Protein AF-A0A2E0F8L4-F1 (afdb_monomer_lite)

Sequence (95 aa):
MNNILLIFFCFFIFKQTLGDEIRTSMIINNCNLCHTDTSENAKNIPYLKNLEKEYFLSKMYSYKKEKENSVMKRILIPLNELDIIEMADYLYGED

Structure (mmCIF, N/CA/C/O backbone):
data_AF-A0A2E0F8L4-F1
#
_entry.id   AF-A0A2E0F8L4-F1
#
loop_
_atom_site.group_PDB
_atom_site.id
_atom_site.type_symbol
_atom_site.label_atom_id
_atom_site.label_alt_id
_atom_site.label_comp_id
_atom_site.label_asym_id
_atom_site.label_entity_id
_atom_site.label_seq_id
_atom_site.pdbx_PDB_ins_code
_atom_site.Cartn_x
_atom_site.Cartn_y
_atom_site.Cartn_z
_atom_site.occupancy
_atom_site.B_iso_or_equiv
_atom_site.auth_seq_id
_atom_site.auth_comp_id
_a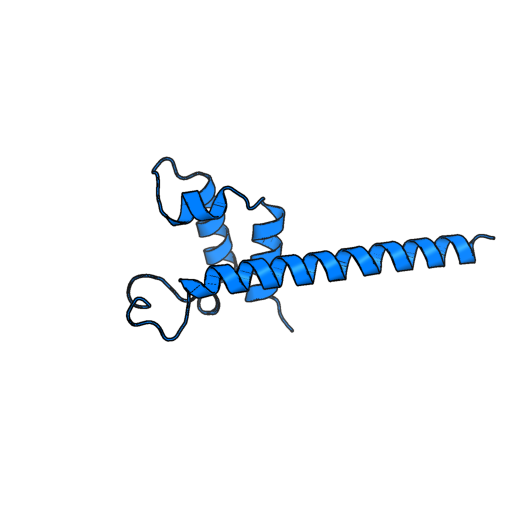tom_site.auth_asym_id
_atom_site.auth_atom_id
_atom_site.pdbx_PDB_model_num
ATOM 1 N N . MET A 1 1 ? -40.620 15.900 -15.334 1.00 57.94 1 MET A N 1
ATOM 2 C CA . MET A 1 1 ? -39.769 16.430 -14.243 1.00 57.94 1 MET A CA 1
ATOM 3 C C . MET A 1 1 ? -38.920 15.350 -13.560 1.00 57.94 1 MET A C 1
ATOM 5 O O . MET A 1 1 ? -37.821 15.671 -13.141 1.00 57.94 1 MET A O 1
ATOM 9 N N . ASN A 1 2 ? -39.346 14.075 -13.538 1.00 62.66 2 ASN A N 1
ATOM 10 C CA . ASN A 1 2 ? -38.563 12.965 -12.961 1.00 62.66 2 ASN A CA 1
ATOM 11 C C . ASN A 1 2 ? -37.272 12.606 -13.735 1.00 62.66 2 ASN A C 1
ATOM 13 O O . ASN A 1 2 ? -36.252 12.305 -13.127 1.00 62.66 2 ASN A O 1
ATOM 17 N N . ASN A 1 3 ? -37.288 12.680 -15.072 1.00 61.78 3 ASN A N 1
ATOM 18 C CA . ASN A 1 3 ? -36.167 12.186 -15.889 1.00 61.78 3 ASN A CA 1
ATOM 19 C C . ASN A 1 3 ? -34.934 13.105 -15.873 1.00 61.78 3 ASN A C 1
ATOM 21 O O . ASN A 1 3 ? -33.816 12.625 -15.995 1.00 61.78 3 ASN A O 1
ATOM 25 N N . ILE A 1 4 ? -35.118 14.417 -15.686 1.00 68.25 4 ILE A N 1
ATOM 26 C CA . ILE A 1 4 ? -33.998 15.372 -15.604 1.00 68.25 4 ILE A CA 1
ATOM 27 C C . ILE A 1 4 ? -33.237 15.179 -14.287 1.00 68.25 4 ILE A C 1
ATOM 29 O O . ILE A 1 4 ? -32.010 15.192 -14.279 1.00 68.25 4 ILE A O 1
ATOM 33 N N . LEU A 1 5 ? -33.956 14.926 -13.189 1.00 64.81 5 LEU A N 1
ATOM 34 C CA . LEU A 1 5 ? -33.358 14.659 -11.880 1.00 64.81 5 LEU A CA 1
ATOM 35 C C . LEU A 1 5 ? -32.511 13.371 -11.895 1.00 64.81 5 LEU A C 1
ATOM 37 O O . LEU A 1 5 ? -31.414 13.350 -11.346 1.00 64.81 5 LEU A O 1
ATOM 41 N N . LEU A 1 6 ? -32.987 12.331 -12.595 1.00 61.94 6 LEU A N 1
ATOM 42 C CA . LEU A 1 6 ? -32.253 11.077 -12.809 1.00 61.94 6 LEU A CA 1
ATOM 43 C C . LEU A 1 6 ? -30.960 11.280 -13.612 1.00 61.94 6 LEU A C 1
ATOM 45 O O . LEU A 1 6 ? -29.928 10.716 -13.262 1.00 61.94 6 LEU A O 1
ATOM 49 N N . ILE A 1 7 ? -30.985 12.128 -14.645 1.00 68.19 7 ILE A N 1
ATOM 50 C CA . ILE A 1 7 ? -29.800 12.432 -15.459 1.00 68.19 7 ILE A CA 1
ATOM 51 C C . ILE A 1 7 ? -28.726 13.145 -14.622 1.00 68.19 7 ILE A C 1
ATOM 53 O O . ILE A 1 7 ? -27.562 12.752 -14.661 1.00 68.19 7 ILE A O 1
ATOM 57 N N . PHE A 1 8 ? -29.100 14.145 -13.815 1.00 64.88 8 PHE A N 1
ATOM 58 C CA . PHE A 1 8 ? -28.154 14.826 -12.920 1.00 64.88 8 PHE A CA 1
ATOM 59 C C . PHE A 1 8 ? -27.554 13.888 -11.865 1.00 64.88 8 PHE A C 1
ATOM 61 O O . PHE A 1 8 ? -26.364 13.991 -11.568 1.00 64.88 8 PHE A O 1
ATOM 68 N N . PHE A 1 9 ? -28.347 12.949 -11.344 1.00 66.75 9 PHE A N 1
ATOM 69 C CA . PHE A 1 9 ? -27.870 11.934 -10.407 1.00 66.75 9 PHE A CA 1
ATOM 70 C C . PHE A 1 9 ? -26.852 10.982 -11.060 1.00 66.75 9 PHE A C 1
ATOM 72 O O . PHE A 1 9 ? -25.783 10.751 -10.498 1.00 66.75 9 PHE A O 1
ATOM 79 N N . CYS A 1 10 ? -27.108 10.517 -12.289 1.00 63.34 10 CYS A N 1
ATOM 80 C CA . CYS A 1 10 ? -26.161 9.685 -13.040 1.00 63.34 10 CYS A CA 1
ATOM 81 C C . CYS A 1 10 ? -24.843 10.411 -13.361 1.00 63.34 10 CYS A C 1
ATOM 83 O O . CYS A 1 10 ? -23.772 9.819 -13.229 1.00 63.34 10 CYS A O 1
ATOM 85 N N . PHE A 1 11 ? -24.891 11.695 -13.735 1.00 64.62 11 PHE A N 1
ATOM 86 C CA . PHE A 1 11 ? -23.676 12.479 -13.996 1.00 64.62 11 PHE A CA 1
ATOM 87 C C . PHE A 1 11 ? -22.824 12.710 -12.745 1.00 64.62 11 PHE A C 1
ATOM 89 O O . PHE A 1 11 ? -21.604 12.832 -12.853 1.00 64.62 11 PHE A O 1
ATOM 96 N N . PHE A 1 12 ? -23.446 12.788 -11.569 1.00 65.44 12 PHE A N 1
ATOM 97 C CA . PHE A 1 12 ? -22.725 12.959 -10.312 1.00 65.44 12 PHE A CA 1
ATOM 98 C C . PHE A 1 12 ? -21.944 11.694 -9.934 1.00 65.44 12 PHE A C 1
ATOM 100 O O . PHE A 1 12 ? -20.759 11.784 -9.627 1.00 65.44 12 PHE A O 1
ATOM 107 N N . ILE A 1 13 ? -22.574 10.521 -10.056 1.00 63.94 13 ILE A N 1
ATOM 108 C CA . ILE A 1 13 ? -21.939 9.226 -9.762 1.00 63.94 13 ILE A CA 1
ATOM 109 C C . ILE A 1 13 ? -20.735 8.990 -10.682 1.00 63.94 13 ILE A C 1
ATOM 111 O O . ILE A 1 13 ? -19.661 8.634 -10.209 1.00 63.94 13 ILE A O 1
ATOM 115 N N . PHE A 1 14 ? -20.879 9.266 -11.982 1.00 64.38 14 PHE A N 1
ATOM 116 C CA . PHE A 1 14 ? -19.803 9.061 -12.958 1.00 64.38 14 PHE A CA 1
ATOM 117 C C . PHE A 1 14 ? -18.563 9.933 -12.695 1.00 64.38 14 PHE A C 1
ATOM 119 O O . PHE A 1 14 ? -17.434 9.523 -12.947 1.00 64.38 14 PHE A O 1
ATOM 126 N N . LYS A 1 15 ? -18.749 11.155 -12.176 1.00 67.06 15 LYS A N 1
ATOM 127 C CA . LYS A 1 15 ? -17.618 12.026 -11.818 1.00 67.06 15 LYS A CA 1
ATOM 128 C C . LYS A 1 15 ? -16.833 11.505 -10.620 1.00 67.06 15 LYS A C 1
ATOM 130 O O . LYS A 1 15 ? -15.631 11.743 -10.553 1.00 67.06 15 LYS A O 1
ATOM 135 N N . GLN A 1 16 ? -17.508 10.843 -9.685 1.00 70.50 16 GLN A N 1
ATOM 136 C CA . GLN A 1 16 ? -16.880 10.325 -8.478 1.00 70.50 16 GLN A CA 1
ATOM 137 C C . GLN A 1 16 ? -15.946 9.156 -8.811 1.00 70.50 16 GLN A C 1
ATOM 139 O O . GLN A 1 16 ? -14.767 9.222 -8.484 1.00 70.50 16 GLN A O 1
ATOM 144 N N . THR A 1 17 ? -16.419 8.189 -9.604 1.00 75.38 17 THR A N 1
ATOM 145 C CA . THR A 1 17 ? -15.632 7.001 -9.983 1.00 75.38 17 THR A CA 1
ATOM 146 C C . THR A 1 17 ? -14.347 7.345 -10.738 1.00 75.38 17 THR A C 1
ATOM 148 O O . THR A 1 17 ? -13.296 6.784 -10.450 1.00 75.38 17 THR A O 1
ATOM 151 N N . LEU A 1 18 ? -14.399 8.309 -11.668 1.00 76.75 18 LEU A N 1
ATOM 152 C CA . LEU A 1 18 ? -13.207 8.764 -12.396 1.00 76.75 18 LEU A CA 1
ATOM 153 C C . LEU A 1 18 ? -12.191 9.449 -11.464 1.00 76.75 18 LEU A C 1
ATOM 155 O O . LEU A 1 18 ? -10.983 9.303 -11.639 1.00 76.75 18 LEU A O 1
ATOM 159 N N . GLY A 1 19 ? -12.673 10.217 -10.483 1.00 79.94 19 GLY A N 1
ATOM 160 C CA . GLY A 1 19 ? -11.816 10.863 -9.490 1.00 79.94 19 GLY A CA 1
ATOM 161 C C . GLY A 1 19 ? -11.076 9.850 -8.617 1.00 79.94 19 GLY A C 1
ATOM 162 O O . GLY A 1 19 ? -9.876 10.010 -8.381 1.00 79.94 19 GLY A O 1
ATOM 163 N N . ASP A 1 20 ? -11.773 8.797 -8.197 1.00 84.38 20 ASP A N 1
ATOM 164 C CA . ASP A 1 20 ? -11.227 7.731 -7.356 1.00 84.38 20 ASP A CA 1
ATOM 165 C C . ASP A 1 20 ? -10.181 6.891 -8.118 1.00 84.38 20 ASP A C 1
ATOM 167 O O . ASP A 1 20 ? -9.099 6.614 -7.593 1.00 84.38 20 ASP A O 1
ATOM 171 N N . GLU A 1 21 ? -10.414 6.598 -9.402 1.00 86.12 21 GLU A N 1
ATOM 172 C CA . GLU A 1 21 ? -9.449 5.900 -10.267 1.00 86.12 21 GLU A CA 1
ATOM 173 C C . GLU A 1 21 ? -8.161 6.720 -10.494 1.00 86.12 21 GLU A C 1
ATOM 175 O O . GLU A 1 21 ? -7.041 6.215 -10.347 1.00 86.12 21 GLU A O 1
ATOM 180 N N . ILE A 1 22 ? -8.288 8.022 -10.789 1.00 90.12 22 ILE A N 1
ATOM 181 C CA . ILE A 1 22 ? -7.134 8.928 -10.940 1.00 90.12 22 ILE A CA 1
ATOM 182 C C . ILE A 1 22 ? -6.340 9.008 -9.631 1.00 90.12 22 ILE A C 1
ATOM 184 O O . ILE A 1 22 ? -5.107 8.968 -9.636 1.00 90.12 22 ILE A O 1
ATOM 188 N N . ARG A 1 23 ? -7.029 9.107 -8.492 1.00 93.31 23 ARG A N 1
ATOM 189 C CA . ARG A 1 23 ? -6.385 9.141 -7.177 1.00 93.31 23 ARG A CA 1
ATOM 190 C C . ARG A 1 23 ? -5.630 7.843 -6.894 1.00 93.31 23 ARG A C 1
ATOM 192 O O . ARG A 1 23 ? -4.466 7.897 -6.496 1.00 93.31 23 ARG A O 1
ATOM 199 N N . THR A 1 24 ? -6.255 6.697 -7.134 1.00 95.25 24 THR A N 1
ATOM 200 C CA . THR A 1 24 ? -5.656 5.378 -6.901 1.00 95.25 24 THR A CA 1
ATOM 201 C C . THR A 1 24 ? -4.441 5.136 -7.789 1.00 95.25 24 THR A C 1
ATOM 203 O O . THR A 1 24 ? -3.376 4.769 -7.287 1.00 95.25 24 THR A O 1
ATOM 206 N N . SER A 1 25 ? -4.535 5.433 -9.087 1.00 95.19 25 SER A N 1
ATOM 207 C CA . SER A 1 25 ? -3.393 5.315 -10.006 1.00 95.19 25 SER A CA 1
ATOM 208 C C . SER A 1 25 ? -2.217 6.210 -9.590 1.00 95.19 25 SER A C 1
ATOM 210 O O . SER A 1 25 ? -1.063 5.775 -9.623 1.00 95.19 25 SER A O 1
ATOM 212 N N . MET A 1 26 ? -2.483 7.430 -9.108 1.00 96.19 26 MET A N 1
ATOM 213 C CA . MET A 1 26 ? -1.452 8.318 -8.564 1.00 96.19 26 MET A CA 1
ATOM 214 C C . MET A 1 26 ? -0.767 7.721 -7.327 1.00 96.19 26 MET A C 1
ATOM 216 O O . MET A 1 26 ? 0.460 7.790 -7.215 1.00 96.19 26 MET A O 1
ATOM 220 N N . ILE A 1 27 ? -1.529 7.115 -6.410 1.00 96.75 27 ILE A N 1
ATOM 221 C CA . ILE A 1 27 ? -0.973 6.435 -5.231 1.00 96.75 27 ILE A CA 1
ATOM 222 C C . ILE A 1 27 ? -0.057 5.285 -5.670 1.00 96.75 27 ILE A C 1
ATOM 224 O O . ILE A 1 27 ? 1.095 5.231 -5.237 1.00 96.75 27 ILE A O 1
ATOM 228 N N . ILE A 1 28 ? -0.521 4.415 -6.572 1.00 95.94 28 ILE A N 1
ATOM 229 C CA . ILE A 1 28 ? 0.259 3.274 -7.075 1.00 95.94 28 ILE A CA 1
ATOM 230 C C . ILE A 1 28 ? 1.548 3.723 -7.771 1.00 95.94 28 ILE A C 1
ATOM 232 O O . ILE A 1 28 ? 2.608 3.142 -7.533 1.00 95.94 28 ILE A O 1
ATOM 236 N N . ASN A 1 29 ? 1.503 4.795 -8.564 1.00 94.50 29 ASN A N 1
ATOM 237 C CA . ASN A 1 29 ? 2.698 5.353 -9.199 1.00 94.50 29 ASN A CA 1
ATOM 238 C C . ASN A 1 29 ? 3.750 5.794 -8.170 1.00 94.50 29 ASN A C 1
ATOM 240 O O . ASN A 1 29 ? 4.939 5.546 -8.365 1.00 94.50 29 ASN A O 1
ATOM 244 N N . ASN A 1 30 ? 3.326 6.373 -7.044 1.00 94.94 30 ASN A N 1
ATOM 245 C CA . ASN A 1 30 ? 4.238 6.715 -5.952 1.00 94.94 30 ASN A CA 1
ATOM 246 C C . ASN A 1 30 ? 4.795 5.464 -5.255 1.00 94.94 30 ASN A C 1
ATOM 248 O O . ASN A 1 30 ? 5.971 5.440 -4.893 1.00 94.94 30 ASN A O 1
ATOM 252 N N . CYS A 1 31 ? 3.991 4.408 -5.091 1.00 94.69 31 CYS A N 1
ATOM 253 C CA . CYS A 1 31 ? 4.460 3.132 -4.542 1.00 94.69 31 CYS A CA 1
ATOM 254 C C . CYS A 1 31 ? 5.545 2.496 -5.425 1.00 94.69 31 CYS A C 1
ATOM 256 O O . CYS A 1 31 ? 6.541 1.978 -4.910 1.00 94.69 31 CYS A O 1
ATOM 258 N N . ASN A 1 32 ? 5.392 2.593 -6.747 1.00 92.06 32 ASN A N 1
ATOM 259 C CA . ASN A 1 32 ? 6.323 2.032 -7.726 1.00 92.06 32 ASN A CA 1
ATOM 260 C C . ASN A 1 32 ? 7.708 2.699 -7.713 1.00 92.06 32 ASN A C 1
ATOM 262 O O . ASN A 1 32 ? 8.657 2.106 -8.217 1.00 92.06 32 ASN A O 1
ATOM 266 N N . LEU A 1 33 ? 7.872 3.873 -7.086 1.00 90.75 33 LEU A N 1
ATOM 267 C CA . LEU A 1 33 ? 9.196 4.484 -6.888 1.00 90.75 33 LEU A CA 1
ATOM 268 C C . LEU A 1 33 ? 10.138 3.586 -6.070 1.00 90.75 33 LEU A C 1
ATOM 270 O O . LEU A 1 33 ? 11.349 3.612 -6.279 1.00 90.75 33 LEU A O 1
ATOM 274 N N . CYS A 1 34 ? 9.583 2.786 -5.156 1.00 91.00 34 CYS A N 1
ATOM 275 C CA . CYS A 1 34 ? 10.330 1.795 -4.380 1.00 91.00 34 CYS A CA 1
ATOM 276 C C . CYS A 1 34 ? 10.014 0.363 -4.827 1.00 91.00 34 CYS A C 1
ATOM 278 O O . CYS A 1 34 ? 10.907 -0.479 -4.877 1.00 91.00 34 CYS A O 1
ATOM 280 N N . HIS A 1 35 ? 8.752 0.083 -5.153 1.00 92.06 35 HIS A N 1
ATOM 281 C CA . HIS A 1 35 ? 8.273 -1.239 -5.543 1.00 92.06 35 HIS A CA 1
ATOM 282 C C . HIS A 1 35 ? 8.261 -1.410 -7.066 1.00 92.06 35 HIS A C 1
ATOM 284 O O . HIS A 1 35 ? 7.210 -1.650 -7.654 1.00 92.06 35 HIS A O 1
ATOM 290 N N . THR A 1 36 ? 9.417 -1.259 -7.710 1.00 86.19 36 THR A N 1
ATOM 291 C CA . THR A 1 36 ? 9.582 -1.476 -9.158 1.00 86.19 36 THR A CA 1
ATOM 292 C C . THR A 1 36 ? 10.136 -2.874 -9.459 1.00 86.19 36 THR A C 1
ATOM 294 O O . THR A 1 36 ? 10.835 -3.465 -8.635 1.00 86.19 36 THR A O 1
ATOM 297 N N . ASP A 1 37 ? 9.845 -3.392 -10.650 1.00 79.69 37 ASP A N 1
ATOM 298 C CA . ASP A 1 37 ? 10.294 -4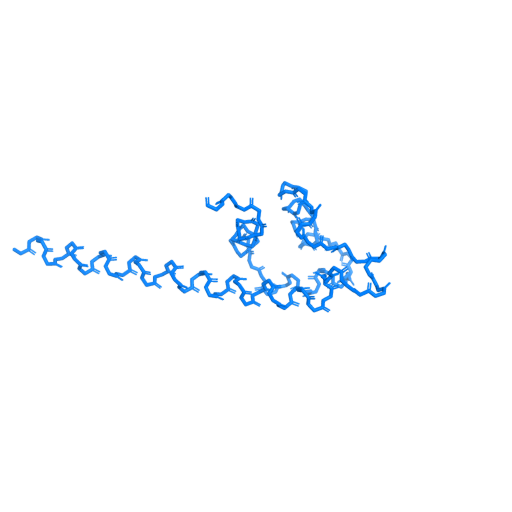.693 -11.161 1.00 79.69 37 ASP A CA 1
ATOM 299 C C . ASP A 1 37 ? 11.772 -4.711 -11.596 1.00 79.69 37 ASP A C 1
ATOM 301 O O . ASP A 1 37 ? 12.373 -5.775 -11.734 1.00 79.69 37 ASP A O 1
ATOM 305 N N . THR A 1 38 ? 12.373 -3.535 -11.784 1.00 70.81 38 THR A N 1
ATOM 306 C CA . THR A 1 38 ? 13.678 -3.357 -12.443 1.00 70.81 38 THR A CA 1
ATOM 307 C C . THR A 1 38 ? 14.795 -2.856 -11.526 1.00 70.81 38 THR A C 1
ATOM 309 O O . THR A 1 38 ? 15.928 -2.694 -11.978 1.00 70.81 38 THR A O 1
ATOM 312 N N . SER A 1 39 ? 14.533 -2.603 -10.239 1.00 64.19 39 SER A N 1
ATOM 313 C CA . SER A 1 39 ? 15.573 -2.071 -9.343 1.00 64.19 39 SER A CA 1
ATOM 314 C C . SER A 1 39 ? 16.516 -3.156 -8.814 1.00 64.19 39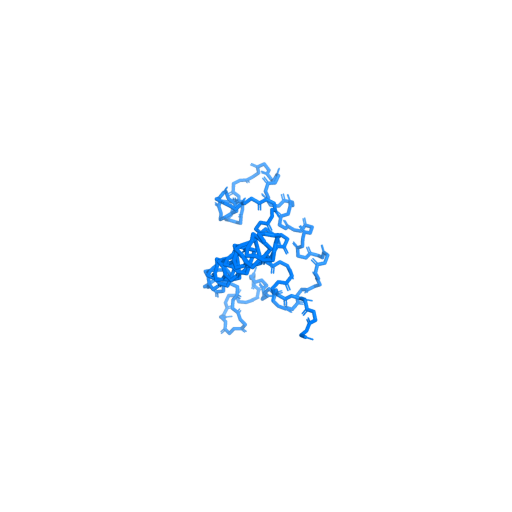 SER A C 1
ATOM 316 O O . SER A 1 39 ? 16.091 -4.256 -8.473 1.00 64.19 39 SER A O 1
ATOM 318 N N . GLU A 1 40 ? 17.795 -2.819 -8.616 1.00 66.62 40 GLU A N 1
ATOM 319 C CA . GLU A 1 40 ? 18.744 -3.669 -7.868 1.00 66.62 40 GLU A CA 1
ATOM 320 C C . GLU A 1 40 ? 18.250 -3.982 -6.437 1.00 66.62 40 GLU A C 1
ATOM 322 O O . GLU A 1 40 ? 18.591 -5.017 -5.859 1.00 66.62 40 GLU A O 1
ATOM 327 N N . ASN A 1 41 ? 17.379 -3.121 -5.895 1.00 62.81 41 ASN A N 1
ATOM 328 C CA . ASN A 1 41 ? 16.725 -3.269 -4.595 1.00 62.81 41 ASN A CA 1
ATOM 329 C C . ASN A 1 41 ? 15.515 -4.221 -4.603 1.00 62.81 41 ASN A C 1
ATOM 331 O O . ASN A 1 41 ? 15.001 -4.536 -3.526 1.00 62.81 41 ASN A O 1
ATOM 335 N N . ALA A 1 42 ? 15.093 -4.738 -5.765 1.00 64.62 42 ALA A N 1
ATOM 336 C CA . ALA A 1 42 ? 13.969 -5.673 -5.894 1.00 64.62 42 ALA A CA 1
ATOM 337 C C . ALA A 1 42 ? 14.160 -6.961 -5.072 1.00 64.62 42 ALA A C 1
ATOM 339 O O . ALA A 1 42 ? 13.194 -7.619 -4.697 1.00 64.62 42 ALA A O 1
ATOM 340 N N . LYS A 1 43 ? 15.410 -7.301 -4.718 1.00 67.94 43 LYS A N 1
ATOM 341 C CA . LYS A 1 43 ? 15.716 -8.422 -3.813 1.00 67.94 43 LYS A CA 1
ATOM 342 C C . LYS A 1 43 ? 15.162 -8.230 -2.397 1.00 67.94 43 LYS A C 1
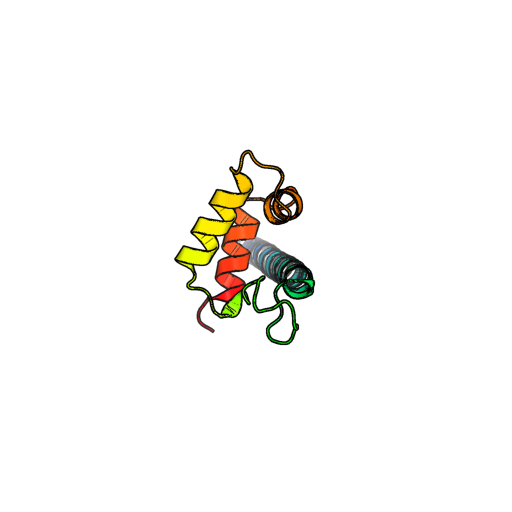ATOM 344 O O . LYS A 1 43 ? 14.876 -9.218 -1.731 1.00 67.94 43 LYS A O 1
ATOM 349 N N . ASN A 1 44 ? 15.027 -6.984 -1.942 1.00 78.88 44 ASN A N 1
ATOM 350 C CA . ASN A 1 44 ? 14.599 -6.650 -0.580 1.00 78.88 44 ASN A CA 1
ATOM 351 C C . ASN A 1 44 ? 13.221 -5.975 -0.537 1.00 78.88 44 ASN A C 1
ATOM 353 O O . ASN A 1 44 ? 12.580 -5.968 0.513 1.00 78.88 44 ASN A O 1
ATOM 357 N N . ILE A 1 45 ? 12.772 -5.399 -1.655 1.00 88.19 45 ILE A N 1
ATOM 358 C CA . ILE A 1 45 ? 11.485 -4.714 -1.779 1.00 88.19 45 ILE A CA 1
ATOM 359 C C . ILE A 1 45 ? 10.684 -5.416 -2.882 1.00 88.19 45 ILE A C 1
ATOM 361 O O . ILE A 1 45 ? 11.038 -5.289 -4.053 1.00 88.19 45 ILE A O 1
ATOM 365 N N . PRO A 1 46 ? 9.628 -6.172 -2.537 1.00 87.44 46 PRO A N 1
ATOM 366 C CA . PRO A 1 46 ? 8.892 -6.955 -3.519 1.00 87.44 46 PRO A CA 1
ATOM 367 C C . PRO A 1 46 ? 8.137 -6.051 -4.495 1.00 87.44 46 PRO A C 1
ATOM 369 O O . PRO A 1 46 ? 7.556 -5.039 -4.093 1.00 87.44 46 PRO A O 1
ATOM 372 N N . TYR A 1 47 ? 8.099 -6.455 -5.765 1.00 90.94 47 TYR A N 1
ATOM 373 C CA . TYR A 1 47 ? 7.238 -5.836 -6.767 1.00 90.94 47 TYR A CA 1
ATOM 374 C C . TYR A 1 47 ? 5.766 -6.108 -6.434 1.00 90.94 47 TYR A C 1
ATOM 376 O O . TYR A 1 47 ? 5.398 -7.261 -6.206 1.00 90.94 47 TYR A O 1
ATOM 384 N N . LEU A 1 48 ? 4.930 -5.063 -6.391 1.00 92.94 48 LEU A N 1
ATOM 385 C CA . LEU A 1 48 ? 3.552 -5.196 -5.900 1.00 92.94 48 LEU A CA 1
ATOM 386 C C . LEU A 1 48 ? 2.709 -6.110 -6.792 1.00 92.94 48 LEU A C 1
ATOM 388 O O . LEU A 1 48 ? 2.068 -7.009 -6.271 1.00 92.94 48 LEU A O 1
ATOM 392 N N . LYS A 1 49 ? 2.773 -5.967 -8.123 1.00 89.94 49 LYS A N 1
ATOM 393 C CA . LYS A 1 49 ? 1.922 -6.752 -9.040 1.00 89.94 49 LYS A CA 1
ATOM 394 C C . LYS A 1 49 ? 2.189 -8.264 -9.037 1.00 89.94 49 LYS A C 1
ATOM 396 O O . LYS A 1 49 ? 1.397 -9.007 -9.595 1.00 89.94 49 LYS A O 1
ATOM 401 N N . ASN A 1 50 ? 3.276 -8.725 -8.415 1.00 88.56 50 ASN A N 1
ATOM 402 C CA .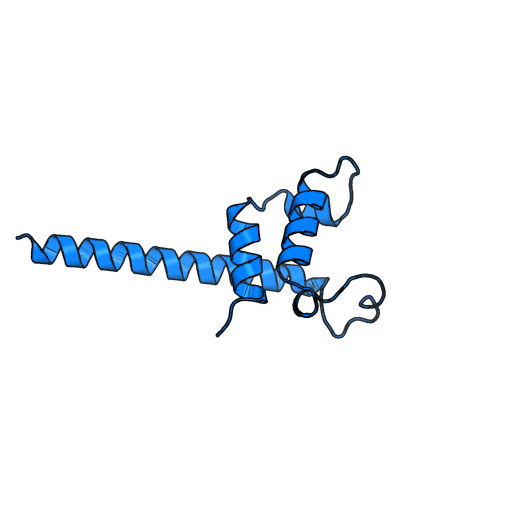 ASN A 1 50 ? 3.582 -10.156 -8.296 1.00 88.56 50 ASN A CA 1
ATOM 403 C C . ASN A 1 50 ? 3.010 -10.791 -7.017 1.00 88.56 50 ASN A C 1
ATOM 405 O O . ASN A 1 50 ? 3.286 -11.957 -6.739 1.00 88.56 50 ASN A O 1
ATOM 409 N N . LEU A 1 51 ? 2.302 -10.023 -6.190 1.00 91.12 51 LEU A N 1
ATOM 410 C CA . LEU A 1 51 ? 1.685 -10.517 -4.966 1.00 91.12 51 LEU A CA 1
ATOM 411 C C . LEU A 1 51 ? 0.252 -10.978 -5.232 1.00 91.12 51 LEU A C 1
ATOM 413 O O . LEU A 1 51 ? -0.442 -10.416 -6.068 1.00 91.12 51 LEU A O 1
ATOM 417 N N . GLU A 1 52 ? -0.218 -11.941 -4.443 1.00 94.38 52 GLU A N 1
ATOM 418 C CA . GLU A 1 52 ? -1.647 -12.254 -4.378 1.00 94.38 52 GLU A CA 1
ATOM 419 C C . GLU A 1 52 ? -2.415 -11.107 -3.704 1.00 94.38 52 GLU A C 1
ATOM 421 O O . GLU A 1 52 ? -1.929 -10.502 -2.735 1.00 94.38 52 GLU A O 1
ATOM 426 N N . LYS A 1 53 ? -3.641 -10.839 -4.167 1.00 95.56 53 LYS A N 1
ATOM 427 C CA . LYS A 1 53 ? -4.480 -9.728 -3.688 1.00 95.56 53 LYS A CA 1
ATOM 428 C C . LYS A 1 53 ? -4.708 -9.776 -2.177 1.00 95.56 53 LYS A C 1
ATOM 430 O O . LYS A 1 53 ? -4.506 -8.782 -1.474 1.00 95.56 53 LYS A O 1
ATOM 435 N N . GLU A 1 54 ? -5.073 -10.939 -1.647 1.00 96.38 54 GLU A N 1
ATOM 436 C CA . GLU A 1 54 ? -5.314 -11.150 -0.216 1.00 96.38 54 GLU A CA 1
ATOM 437 C C . GLU A 1 54 ? -4.032 -10.956 0.593 1.00 96.38 54 GLU A C 1
ATOM 439 O O . GLU A 1 54 ? -4.053 -10.390 1.691 1.00 96.38 54 GLU A O 1
ATOM 444 N N . TYR A 1 55 ? -2.896 -11.393 0.043 1.00 96.12 55 TYR A N 1
ATOM 445 C CA . TYR A 1 55 ? -1.605 -11.212 0.688 1.00 96.12 55 TYR A CA 1
ATOM 446 C C . TYR A 1 55 ? -1.239 -9.729 0.770 1.00 96.12 55 TYR A C 1
ATOM 448 O O . TYR A 1 55 ? -0.884 -9.254 1.854 1.00 96.12 55 TYR A O 1
ATOM 456 N N . PHE A 1 56 ? -1.399 -8.978 -0.323 1.00 97.12 56 PHE A N 1
ATOM 457 C CA . PHE A 1 56 ? -1.214 -7.529 -0.341 1.00 97.12 56 PHE A CA 1
ATOM 458 C C . PHE A 1 56 ? -2.077 -6.840 0.723 1.00 97.12 56 PHE A C 1
ATOM 460 O O . PHE A 1 56 ? -1.539 -6.148 1.590 1.00 97.12 56 PHE A O 1
ATOM 467 N N . LEU A 1 57 ? -3.389 -7.100 0.735 1.00 97.88 57 LEU A N 1
ATOM 468 C CA . LEU A 1 57 ? -4.317 -6.524 1.715 1.00 97.88 57 LEU A CA 1
ATOM 469 C C . LEU A 1 57 ? -3.884 -6.831 3.153 1.00 97.88 57 LEU A C 1
ATOM 471 O O . LEU A 1 57 ? -3.781 -5.927 3.987 1.00 97.88 57 LEU A O 1
ATOM 475 N N . SER A 1 58 ? -3.556 -8.094 3.441 1.00 98.00 58 SER A N 1
ATOM 476 C CA . SER A 1 58 ? -3.124 -8.514 4.778 1.00 98.00 58 SER A CA 1
ATOM 477 C C . SER A 1 58 ? -1.886 -7.747 5.256 1.00 98.00 58 SER A C 1
ATOM 479 O O . SER A 1 58 ? -1.825 -7.308 6.409 1.00 98.00 58 SER A O 1
ATOM 481 N N . LYS A 1 59 ? -0.912 -7.521 4.364 1.00 96.88 59 LYS A N 1
ATOM 482 C CA . LYS A 1 59 ? 0.315 -6.786 4.676 1.00 96.88 59 LYS A CA 1
ATOM 483 C C . LYS A 1 59 ? 0.047 -5.310 4.891 1.00 96.88 59 LYS A C 1
ATOM 485 O O . LYS A 1 59 ? 0.522 -4.768 5.885 1.00 96.88 59 LYS A O 1
ATOM 490 N N . MET A 1 60 ? -0.748 -4.678 4.035 1.00 97.56 60 MET A N 1
ATOM 491 C CA . MET A 1 60 ? -1.092 -3.260 4.165 1.00 97.56 60 MET A CA 1
ATOM 492 C C . MET A 1 60 ? -1.788 -2.977 5.502 1.00 97.56 60 MET A C 1
ATOM 494 O O . MET A 1 60 ? -1.384 -2.074 6.240 1.00 97.56 60 MET A O 1
ATOM 498 N N . TYR A 1 61 ? -2.753 -3.814 5.891 1.00 97.81 61 TYR A N 1
ATOM 499 C CA . TYR A 1 61 ? -3.406 -3.699 7.196 1.00 97.81 61 TYR A CA 1
ATOM 500 C C . TYR A 1 61 ? -2.461 -3.987 8.363 1.00 97.81 61 TYR A C 1
ATOM 502 O O . TYR A 1 61 ? -2.525 -3.302 9.389 1.00 97.81 61 TYR A O 1
ATOM 510 N N . SER A 1 62 ? -1.560 -4.961 8.215 1.00 97.44 62 SER A N 1
ATOM 511 C CA . SER A 1 62 ? -0.532 -5.243 9.217 1.00 97.44 62 SER A CA 1
ATOM 512 C C . SER A 1 62 ? 0.396 -4.044 9.420 1.00 97.44 62 SER A C 1
ATOM 514 O O . SER A 1 62 ? 0.634 -3.661 10.560 1.00 97.44 62 SER A O 1
ATOM 516 N N . TYR A 1 63 ? 0.884 -3.418 8.347 1.00 97.06 63 TYR A N 1
ATOM 517 C CA . TYR A 1 63 ? 1.774 -2.256 8.420 1.00 97.06 63 TYR A CA 1
ATOM 518 C C . TYR A 1 63 ? 1.091 -1.031 9.035 1.00 97.06 63 TYR A C 1
ATOM 520 O O . TYR A 1 63 ? 1.707 -0.322 9.828 1.00 97.06 63 TYR A O 1
ATOM 528 N N . LYS A 1 64 ? -0.201 -0.800 8.757 1.00 95.81 64 LYS A N 1
ATOM 529 C CA . LYS A 1 64 ? -0.964 0.274 9.420 1.00 95.81 64 LYS A CA 1
ATOM 530 C C . LYS A 1 64 ? -1.074 0.083 10.934 1.00 95.81 64 LYS A C 1
ATOM 532 O O . LYS A 1 64 ? -1.076 1.065 11.672 1.00 95.81 64 LYS A O 1
ATOM 537 N N . LYS A 1 65 ? -1.188 -1.168 11.393 1.00 95.31 65 LYS A N 1
ATOM 538 C CA . LYS A 1 65 ? -1.326 -1.533 12.816 1.00 95.31 65 LYS A CA 1
ATOM 539 C C . LYS A 1 65 ? 0.011 -1.793 13.509 1.00 95.31 65 LYS A C 1
ATOM 541 O O . LYS A 1 65 ? 0.043 -1.992 14.724 1.00 95.31 65 LYS A O 1
ATOM 546 N N . GLU A 1 66 ? 1.101 -1.822 12.752 1.00 95.56 66 GLU A N 1
ATOM 547 C CA . GLU A 1 66 ? 2.432 -2.117 13.259 1.00 95.56 66 GLU A CA 1
ATOM 548 C C . GLU A 1 66 ? 2.813 -1.117 14.356 1.00 95.56 66 GLU A C 1
ATOM 550 O O . GLU A 1 66 ? 2.542 0.080 14.249 1.00 95.56 66 GLU A O 1
ATOM 555 N N . LYS A 1 67 ? 3.432 -1.587 15.442 1.00 92.31 67 LYS A N 1
ATOM 556 C CA . LYS A 1 67 ? 3.909 -0.703 16.519 1.00 92.31 67 LYS A CA 1
ATOM 557 C C . LYS A 1 67 ? 5.241 -0.058 16.150 1.00 92.31 67 LYS A C 1
ATOM 559 O O . LYS A 1 67 ? 5.400 1.148 16.339 1.00 92.31 67 LYS A O 1
ATOM 564 N N . GLU A 1 68 ? 6.123 -0.840 15.540 1.00 93.44 68 GLU A N 1
ATOM 565 C CA . GLU A 1 68 ? 7.434 -0.411 15.064 1.00 93.44 68 GLU A CA 1
ATOM 566 C C . GLU A 1 68 ? 7.341 0.696 14.014 1.00 93.44 68 GLU A C 1
ATOM 568 O O . GLU A 1 68 ? 6.392 0.767 13.236 1.00 93.44 68 GLU A O 1
ATOM 573 N N . ASN A 1 69 ? 8.333 1.586 13.986 1.00 90.94 69 ASN A N 1
ATOM 574 C CA . ASN A 1 69 ? 8.400 2.689 13.028 1.00 90.94 69 ASN A CA 1
ATOM 575 C C . ASN A 1 69 ? 9.047 2.231 11.708 1.00 90.94 69 ASN A C 1
ATOM 577 O O . ASN A 1 69 ? 10.132 2.690 11.335 1.00 90.94 69 ASN A O 1
ATOM 581 N N . SER A 1 70 ? 8.396 1.300 11.010 1.00 94.50 70 SER A N 1
ATOM 582 C CA . SER A 1 70 ? 8.853 0.824 9.703 1.00 94.50 70 SER A CA 1
ATOM 583 C C . SER A 1 70 ? 8.659 1.887 8.611 1.00 94.50 70 SER A C 1
ATOM 585 O O . SER A 1 70 ? 7.867 2.824 8.752 1.00 94.50 70 SER A O 1
ATOM 587 N N . VAL A 1 71 ? 9.401 1.762 7.503 1.00 93.94 71 VAL A N 1
ATOM 588 C CA . VAL A 1 71 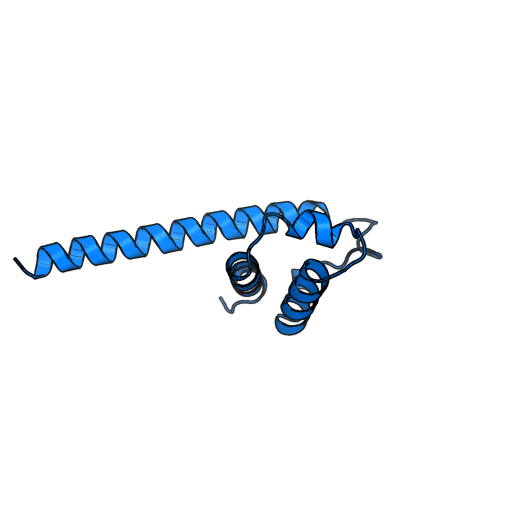? 9.220 2.640 6.330 1.00 93.94 71 VAL A CA 1
ATOM 589 C C . VAL A 1 71 ? 7.783 2.538 5.827 1.00 93.94 71 VAL A C 1
ATOM 591 O O . VAL A 1 71 ? 7.121 3.563 5.689 1.00 93.94 71 VAL A O 1
ATOM 594 N N . MET A 1 72 ? 7.278 1.314 5.640 1.00 95.62 72 MET A N 1
ATOM 595 C CA . MET A 1 72 ? 5.917 1.100 5.154 1.00 95.62 72 MET A CA 1
ATOM 596 C C . MET A 1 72 ? 4.870 1.680 6.096 1.00 95.62 72 MET A C 1
ATOM 598 O O . MET A 1 72 ? 3.975 2.369 5.622 1.00 95.62 72 MET A O 1
ATOM 602 N N . LYS A 1 73 ? 5.011 1.536 7.420 1.00 96.81 73 LYS A N 1
ATOM 603 C CA . LYS A 1 73 ? 4.098 2.197 8.362 1.00 96.81 73 LYS A CA 1
ATOM 604 C C . LYS A 1 73 ? 4.017 3.703 8.116 1.00 96.81 73 LYS A C 1
ATOM 606 O O . LYS A 1 73 ? 2.914 4.235 8.053 1.00 96.81 73 LYS A O 1
ATOM 611 N N . ARG A 1 74 ? 5.158 4.388 7.956 1.00 96.06 74 ARG A N 1
ATOM 612 C CA . ARG A 1 74 ? 5.184 5.840 7.695 1.00 96.06 74 ARG A CA 1
ATOM 613 C C . ARG A 1 74 ? 4.527 6.205 6.368 1.00 96.06 74 ARG A C 1
ATOM 615 O O . ARG A 1 74 ? 3.768 7.167 6.322 1.00 96.06 74 ARG A O 1
ATOM 622 N N . ILE A 1 75 ? 4.796 5.430 5.319 1.00 96.56 75 ILE A N 1
ATOM 623 C CA . ILE A 1 75 ? 4.209 5.634 3.987 1.00 96.56 75 ILE A CA 1
ATOM 624 C C . ILE A 1 75 ? 2.685 5.440 4.005 1.00 96.56 75 ILE A C 1
ATOM 626 O O . ILE A 1 75 ? 1.983 6.131 3.275 1.00 96.56 75 ILE A O 1
ATOM 630 N N . LEU A 1 76 ? 2.159 4.560 4.864 1.00 96.94 76 LEU A N 1
ATOM 631 C CA . LEU A 1 76 ? 0.722 4.271 4.970 1.00 96.94 76 LEU A CA 1
ATOM 632 C C . LEU A 1 76 ? -0.057 5.185 5.932 1.00 96.94 76 LEU A C 1
ATOM 634 O O . LEU A 1 76 ? -1.269 5.006 6.082 1.00 96.94 76 LEU A O 1
ATOM 638 N N . ILE A 1 77 ? 0.594 6.150 6.592 1.00 95.81 77 ILE A N 1
ATOM 639 C CA . ILE A 1 77 ? -0.080 7.140 7.453 1.00 95.81 77 ILE A CA 1
ATOM 640 C C . ILE A 1 77 ? -1.187 7.911 6.707 1.00 95.81 77 ILE A C 1
ATOM 642 O O . ILE A 1 77 ? -2.295 7.967 7.240 1.00 95.81 77 ILE A O 1
ATOM 646 N N . PRO A 1 78 ? -0.946 8.496 5.514 1.00 95.44 78 PRO A N 1
ATOM 647 C CA . PRO A 1 78 ? -1.952 9.307 4.827 1.00 95.44 78 PRO A CA 1
ATOM 648 C C . PRO A 1 78 ? -3.054 8.496 4.133 1.00 95.44 78 PRO A C 1
ATOM 650 O O . PRO A 1 78 ? -4.038 9.087 3.698 1.00 95.44 78 PRO A O 1
ATOM 653 N N . LEU A 1 79 ? -2.896 7.176 4.000 1.00 96.75 79 LEU A N 1
ATOM 654 C CA . LEU A 1 79 ? -3.848 6.325 3.285 1.00 96.75 79 LEU A CA 1
ATOM 655 C C . LEU A 1 79 ? -4.912 5.797 4.243 1.00 96.75 79 LEU A C 1
ATOM 657 O O . LEU A 1 79 ? -4.582 5.337 5.337 1.00 96.75 79 LEU A O 1
ATOM 661 N N . ASN A 1 80 ? -6.180 5.822 3.855 1.00 96.25 80 ASN A N 1
ATOM 662 C CA . ASN A 1 80 ? -7.258 5.190 4.618 1.00 96.25 80 ASN A CA 1
ATOM 663 C C . ASN A 1 80 ? -7.486 3.728 4.159 1.00 96.25 80 ASN A C 1
ATOM 665 O O . ASN A 1 80 ? -6.737 3.198 3.340 1.00 96.25 80 ASN A O 1
ATOM 669 N N . GLU A 1 81 ? -8.460 3.033 4.752 1.00 96.25 81 GLU A N 1
ATOM 670 C CA . GLU A 1 81 ? -8.755 1.637 4.387 1.00 96.25 81 GLU A CA 1
ATOM 671 C C . GLU A 1 81 ? -9.367 1.502 2.988 1.00 96.25 81 GLU A C 1
ATOM 673 O O . GLU A 1 81 ? -9.033 0.550 2.288 1.00 96.25 81 GLU A O 1
ATOM 678 N N . LEU A 1 82 ? -10.196 2.461 2.561 1.00 95.25 82 LEU A N 1
ATOM 679 C CA . LEU A 1 82 ? -10.757 2.484 1.207 1.00 95.25 82 LEU A CA 1
ATOM 680 C C . LEU A 1 82 ? -9.649 2.615 0.165 1.00 95.25 82 LEU A C 1
ATOM 682 O O . LEU A 1 82 ? -9.622 1.832 -0.773 1.00 95.25 82 LEU A O 1
ATOM 686 N N . ASP A 1 83 ? -8.671 3.494 0.397 1.00 96.69 83 ASP A N 1
ATOM 687 C CA . ASP A 1 83 ? -7.518 3.650 -0.493 1.00 96.69 83 ASP A CA 1
ATOM 688 C C . ASP A 1 83 ? -6.771 2.318 -0.671 1.00 96.69 83 ASP A C 1
ATOM 690 O O . ASP A 1 83 ? -6.354 1.980 -1.770 1.00 96.69 83 ASP A O 1
ATOM 694 N N . ILE A 1 84 ? -6.614 1.527 0.399 1.00 97.56 84 ILE A N 1
ATOM 695 C CA . ILE A 1 84 ? -5.948 0.215 0.336 1.00 97.56 84 ILE A CA 1
ATOM 696 C C . ILE A 1 84 ? -6.757 -0.794 -0.482 1.00 97.56 84 ILE A C 1
ATOM 698 O O . ILE A 1 84 ? -6.168 -1.594 -1.212 1.00 97.56 84 ILE A O 1
ATOM 702 N N . ILE A 1 85 ? -8.082 -0.779 -0.340 1.00 96.38 85 ILE A N 1
ATOM 703 C CA . ILE A 1 85 ? -8.983 -1.648 -1.103 1.00 96.38 85 ILE A CA 1
ATOM 704 C C . ILE A 1 85 ? -8.927 -1.265 -2.582 1.00 96.38 85 ILE A C 1
ATOM 706 O O . ILE A 1 85 ? -8.649 -2.125 -3.411 1.00 96.38 85 ILE A O 1
ATOM 710 N N . GLU A 1 86 ? -9.074 0.021 -2.896 1.00 95.81 86 GLU A N 1
ATOM 711 C CA . GLU A 1 86 ? -9.008 0.543 -4.263 1.00 95.81 86 GLU A CA 1
ATOM 712 C C . GLU A 1 86 ? -7.643 0.267 -4.905 1.00 95.81 86 GLU A C 1
ATOM 714 O O . GLU A 1 86 ? -7.575 -0.157 -6.054 1.00 95.81 86 GLU A O 1
ATOM 719 N N . MET A 1 87 ? -6.542 0.405 -4.158 1.00 96.19 87 MET A N 1
ATOM 720 C CA . MET A 1 87 ? -5.209 -0.005 -4.614 1.00 96.19 87 MET A CA 1
ATOM 721 C C . MET A 1 87 ? -5.144 -1.496 -4.961 1.00 96.19 87 MET A C 1
ATOM 723 O O . MET A 1 87 ? -4.521 -1.859 -5.957 1.00 96.19 87 MET A O 1
ATOM 727 N N . ALA A 1 88 ? -5.739 -2.367 -4.141 1.00 96.50 88 ALA A N 1
ATOM 728 C CA . ALA A 1 88 ? -5.760 -3.803 -4.401 1.00 96.50 88 ALA A CA 1
ATOM 729 C C . ALA A 1 88 ? -6.619 -4.135 -5.631 1.00 96.50 88 ALA A C 1
ATOM 731 O O . ALA A 1 88 ? -6.226 -4.961 -6.450 1.00 96.50 88 ALA A O 1
ATOM 732 N N . ASP A 1 89 ? -7.763 -3.476 -5.788 1.00 94.50 89 ASP A N 1
ATOM 733 C CA . ASP A 1 89 ? -8.613 -3.620 -6.969 1.00 94.50 89 ASP A CA 1
ATOM 734 C C . ASP A 1 89 ? -7.905 -3.113 -8.230 1.00 94.50 89 ASP A C 1
ATOM 736 O O . ASP A 1 89 ? -7.933 -3.778 -9.256 1.00 94.50 89 ASP A O 1
ATOM 740 N N . TYR A 1 90 ? -7.177 -2.003 -8.146 1.00 93.94 90 TYR A N 1
ATOM 741 C CA . TYR A 1 90 ? -6.405 -1.466 -9.266 1.00 93.94 90 TYR A CA 1
ATOM 742 C C . TYR A 1 90 ? -5.218 -2.358 -9.666 1.00 93.94 90 TYR A C 1
ATOM 744 O O . TYR A 1 90 ? -4.856 -2.435 -10.837 1.00 93.94 90 TYR A O 1
ATOM 752 N N . LEU A 1 91 ? -4.553 -2.998 -8.700 1.00 94.00 91 LEU A N 1
ATOM 753 C CA . LEU A 1 91 ? -3.376 -3.833 -8.964 1.00 94.00 91 LEU A CA 1
ATOM 754 C C . LEU A 1 91 ? -3.725 -5.241 -9.454 1.00 94.00 91 LEU A C 1
ATOM 756 O O . LEU A 1 91 ? -2.942 -5.805 -10.217 1.00 94.00 91 LEU A O 1
ATOM 760 N N . TYR A 1 92 ? -4.837 -5.803 -8.973 1.00 95.06 92 TYR A N 1
ATOM 761 C CA . TYR A 1 92 ? -5.167 -7.225 -9.124 1.00 95.06 92 TYR A CA 1
ATOM 762 C C . TYR A 1 92 ? -6.613 -7.486 -9.564 1.00 95.06 92 TYR A C 1
ATOM 764 O O . TYR A 1 92 ? -7.044 -8.638 -9.569 1.00 95.06 92 TYR A O 1
ATOM 772 N N . GLY A 1 93 ? -7.403 -6.448 -9.839 1.00 86.81 93 GLY A N 1
ATOM 773 C CA . GLY A 1 93 ? -8.713 -6.602 -10.464 1.00 86.81 93 GLY A CA 1
ATOM 774 C C . GLY A 1 93 ? -8.580 -7.257 -11.836 1.00 86.81 93 GLY A C 1
ATOM 775 O O . GLY A 1 93 ? -7.555 -7.112 -12.500 1.00 86.81 93 GLY A O 1
ATOM 776 N N . GLU A 1 94 ? -9.601 -8.012 -12.233 1.00 68.88 94 GLU A N 1
ATOM 777 C CA . GLU A 1 94 ? -9.688 -8.517 -13.604 1.00 68.88 94 GLU A CA 1
ATOM 778 C C . GLU A 1 94 ? -10.056 -7.358 -14.547 1.00 68.88 94 GLU A C 1
ATOM 780 O O . GLU A 1 94 ? -10.878 -6.515 -14.176 1.00 68.88 94 GLU A O 1
ATOM 785 N N . ASP A 1 95 ? -9.417 -7.314 -15.723 1.00 54.28 95 ASP A N 1
ATOM 786 C CA . ASP A 1 95 ? -9.689 -6.340 -16.796 1.00 54.28 95 ASP A CA 1
ATOM 787 C C . ASP A 1 95 ? -11.113 -6.476 -17.377 1.00 54.28 95 ASP A C 1
ATOM 789 O O . ASP A 1 95 ? -11.584 -7.625 -17.569 1.00 54.28 95 ASP A O 1
#

Radius of gyration: 17.09 Å; chains: 1; bounding box: 58×29×33 Å

Secondary structure (DSSP, 8-state):
-HHHHHHHHHHHHHHHHHHHHHHHHHHHHHHTTTS-SS-GGGGTS--GGGS-HHHHHHHHHHHHH-SS--HHHHHTSS--HHHHHHHHHHHH---

pLDDT: mean 85.91, std 13.16, range [54.28, 98.0]

Foldseek 3Di:
DVVVVVVVVVVVVVVVVVVLLVVLVVLVVVVCVQQPPPDPCCVPHPNPLVDDLVRQLVVLVCLCVPPDPDPSVVSCPVPDSVSSVSNSCVSPNDD